Protein AF-A0A015JNK1-F1 (afdb_monomer)

Solvent-accessible surface area (backbone atoms only — not comparable to full-atom values): 6632 Å² total; per-residue (Å²): 135,60,73,69,59,66,74,49,69,85,61,86,82,78,65,55,84,56,63,68,78,54,40,57,59,50,70,72,44,89,44,73,64,52,47,52,54,49,34,71,76,33,61,66,54,39,54,46,56,53,56,28,39,48,64,51,53,50,51,51,46,60,57,44,53,70,38,68,57,98,91,40,68,47,85,83,77,79,83,78,49,74,64,57,52,48,52,50,50,54,56,47,38,74,76,43,72,85,68,58,92,79,75,60,84,132

Radius of gyration: 17.44 Å; Cα contacts (8 Å, |Δi|>4): 47; chains: 1; bounding box: 35×40×41 Å

Structure (mmCIF, N/CA/C/O backbone):
data_AF-A0A015JNK1-F1
#
_ent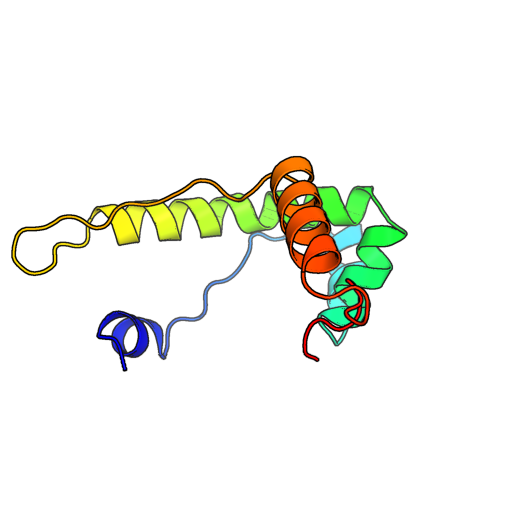ry.id   AF-A0A015JNK1-F1
#
loop_
_atom_site.group_PDB
_atom_site.id
_atom_site.type_symbol
_atom_site.label_atom_id
_atom_site.label_alt_id
_atom_site.label_comp_id
_atom_site.label_asym_id
_atom_site.label_entity_id
_atom_site.label_seq_id
_atom_site.pdbx_PDB_ins_code
_atom_site.Cartn_x
_atom_site.Cartn_y
_atom_site.Cartn_z
_atom_site.occupancy
_atom_site.B_iso_or_equiv
_atom_site.auth_seq_id
_atom_site.auth_comp_id
_atom_site.auth_asym_id
_atom_site.auth_atom_id
_atom_site.pdbx_PDB_model_num
ATOM 1 N N . MET A 1 1 ? -21.723 -9.223 5.305 1.00 47.12 1 MET A N 1
ATOM 2 C CA . MET A 1 1 ? -21.136 -7.981 4.756 1.00 47.12 1 MET A CA 1
ATOM 3 C C . MET A 1 1 ? -21.054 -6.959 5.877 1.00 47.12 1 MET A C 1
ATOM 5 O O . MET A 1 1 ? -22.047 -6.799 6.576 1.00 47.12 1 MET A O 1
ATOM 9 N N . SER A 1 2 ? -19.884 -6.361 6.118 1.00 58.41 2 SER A N 1
ATOM 10 C CA . SER A 1 2 ? -19.676 -5.405 7.217 1.00 58.41 2 SER A CA 1
ATOM 11 C C . SER A 1 2 ? -20.222 -4.015 6.862 1.00 58.41 2 SER A C 1
ATOM 13 O O . SER A 1 2 ? -20.319 -3.661 5.689 1.00 58.41 2 SER A O 1
ATOM 15 N N . MET A 1 3 ? -20.575 -3.216 7.873 1.00 54.88 3 MET A N 1
ATOM 16 C CA . MET A 1 3 ? -21.065 -1.839 7.695 1.00 54.88 3 MET A CA 1
ATOM 17 C C . MET A 1 3 ? -20.015 -0.920 7.045 1.00 54.88 3 MET A C 1
ATOM 19 O O . MET A 1 3 ? -20.362 -0.043 6.261 1.00 54.88 3 MET A O 1
ATOM 23 N N . ILE A 1 4 ? -18.730 -1.189 7.296 1.00 57.69 4 ILE A N 1
ATOM 24 C CA . ILE A 1 4 ? -17.591 -0.503 6.666 1.00 57.69 4 ILE A CA 1
ATOM 25 C C . ILE A 1 4 ? -17.612 -0.686 5.141 1.00 57.69 4 ILE A C 1
ATOM 27 O O . ILE A 1 4 ? -17.368 0.263 4.403 1.00 57.69 4 ILE A O 1
ATOM 31 N N . ASN A 1 5 ? -17.988 -1.876 4.662 1.00 58.22 5 ASN A N 1
ATOM 32 C CA . ASN A 1 5 ? -18.028 -2.179 3.232 1.00 58.22 5 ASN A CA 1
ATOM 33 C C . ASN A 1 5 ? -19.094 -1.360 2.479 1.00 58.22 5 ASN A C 1
ATOM 35 O O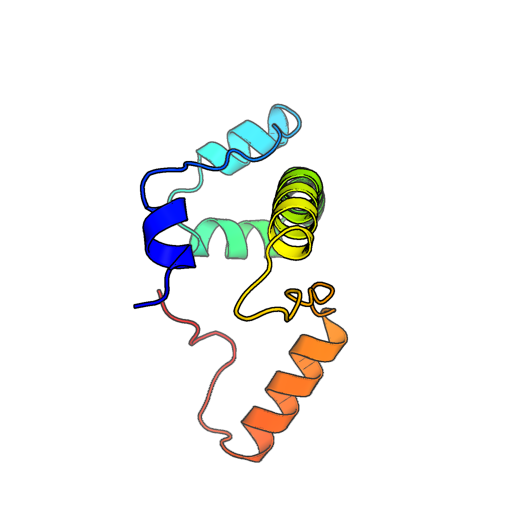 . ASN A 1 5 ? -18.897 -1.041 1.315 1.00 58.22 5 ASN A O 1
ATOM 39 N N . TYR A 1 6 ? -20.200 -0.996 3.141 1.00 58.03 6 TYR A N 1
ATOM 40 C CA . TYR A 1 6 ? -21.232 -0.124 2.563 1.00 58.03 6 TYR A CA 1
ATOM 41 C C . TYR A 1 6 ? -20.830 1.355 2.579 1.00 58.03 6 TYR A C 1
ATOM 43 O O . TYR A 1 6 ? -21.164 2.089 1.658 1.00 58.03 6 TYR A O 1
ATOM 51 N N . GLY A 1 7 ? -20.104 1.803 3.609 1.00 60.19 7 GLY A N 1
ATOM 52 C CA . GLY A 1 7 ? -19.651 3.196 3.711 1.00 60.19 7 GLY A CA 1
ATOM 53 C C . GLY A 1 7 ? -18.541 3.565 2.722 1.00 60.19 7 GLY A C 1
ATOM 54 O O . GLY A 1 7 ? -18.403 4.733 2.374 1.00 60.19 7 GLY A O 1
ATOM 55 N N . LEU A 1 8 ? -17.766 2.579 2.260 1.00 66.50 8 LEU A N 1
ATOM 56 C CA . LEU A 1 8 ? -16.665 2.766 1.307 1.00 66.50 8 LEU A CA 1
ATOM 57 C C . LEU A 1 8 ? -17.035 2.413 -0.141 1.00 66.50 8 LEU A C 1
ATOM 59 O O . LEU A 1 8 ? -16.197 2.556 -1.025 1.00 66.50 8 LEU A O 1
ATOM 63 N N . GLN A 1 9 ? -18.267 1.963 -0.399 1.00 61.50 9 GLN A N 1
ATOM 64 C CA . GLN A 1 9 ? -18.653 1.380 -1.690 1.00 61.50 9 GLN A CA 1
ATOM 65 C C . GLN A 1 9 ? -18.633 2.364 -2.876 1.00 61.50 9 GLN A C 1
ATOM 67 O O . GLN A 1 9 ? -18.580 1.907 -4.011 1.00 61.50 9 GLN A O 1
ATOM 72 N N . ASP A 1 10 ? -18.571 3.675 -2.619 1.00 62.97 10 ASP A N 1
ATOM 73 C CA . ASP A 1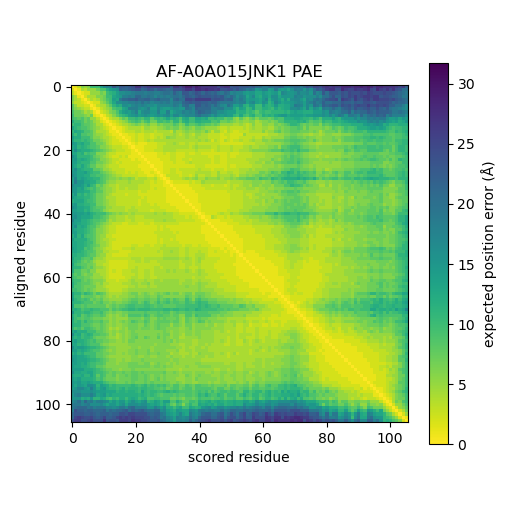 10 ? -18.492 4.739 -3.636 1.00 62.97 10 ASP A CA 1
ATOM 74 C C . ASP A 1 10 ? -17.379 5.769 -3.344 1.00 62.97 10 ASP A C 1
ATOM 76 O O . ASP A 1 10 ? -17.401 6.896 -3.844 1.00 62.97 10 ASP A O 1
ATOM 80 N N . VAL A 1 11 ? -16.400 5.414 -2.504 1.00 70.69 11 VAL A N 1
ATOM 81 C CA . VAL A 1 11 ? -15.286 6.307 -2.152 1.00 70.69 11 VAL A CA 1
ATOM 82 C C . VAL A 1 11 ? -14.023 5.848 -2.871 1.00 70.69 11 VAL A C 1
ATOM 84 O O . VAL A 1 11 ? -13.406 4.854 -2.493 1.00 70.69 11 VAL A O 1
ATOM 87 N N . ALA A 1 12 ? -13.615 6.599 -3.894 1.00 74.75 12 ALA A N 1
ATOM 88 C CA . ALA A 1 12 ? -12.288 6.457 -4.481 1.00 74.75 12 ALA A CA 1
ATOM 89 C C . ALA A 1 12 ? -11.264 7.176 -3.594 1.00 74.75 12 ALA A C 1
ATOM 91 O O . ALA A 1 12 ? -11.454 8.339 -3.235 1.00 74.75 12 ALA A O 1
ATOM 92 N N . ILE A 1 13 ? -10.183 6.483 -3.240 1.00 79.44 13 ILE A N 1
ATOM 93 C CA . ILE A 1 13 ? -9.071 7.071 -2.497 1.00 79.44 13 ILE A CA 1
ATOM 94 C C . ILE A 1 13 ? -7.901 7.226 -3.456 1.00 79.44 13 ILE A C 1
ATOM 96 O O . ILE A 1 13 ? -7.389 6.242 -3.988 1.00 79.44 13 ILE A O 1
ATOM 100 N N . GLU A 1 14 ? -7.507 8.471 -3.686 1.00 85.31 14 GLU A N 1
ATOM 101 C CA . GLU A 1 14 ? -6.402 8.812 -4.572 1.00 85.31 14 GLU A CA 1
ATOM 102 C C . GLU A 1 14 ? -5.094 8.876 -3.775 1.00 85.31 14 GLU A C 1
ATOM 104 O O . GLU A 1 14 ? -5.051 9.423 -2.670 1.00 85.31 14 GLU A O 1
ATOM 109 N N . ARG A 1 15 ? -4.031 8.287 -4.330 1.00 89.56 15 ARG A N 1
ATOM 110 C CA . ARG A 1 15 ? -2.672 8.411 -3.789 1.00 89.56 15 ARG A CA 1
ATOM 111 C C . ARG A 1 15 ? -2.107 9.800 -4.067 1.00 89.56 15 ARG A C 1
ATOM 113 O O . ARG A 1 15 ? -2.586 10.512 -4.945 1.00 89.56 15 ARG A O 1
ATOM 120 N N . GLU A 1 16 ? -1.033 10.161 -3.37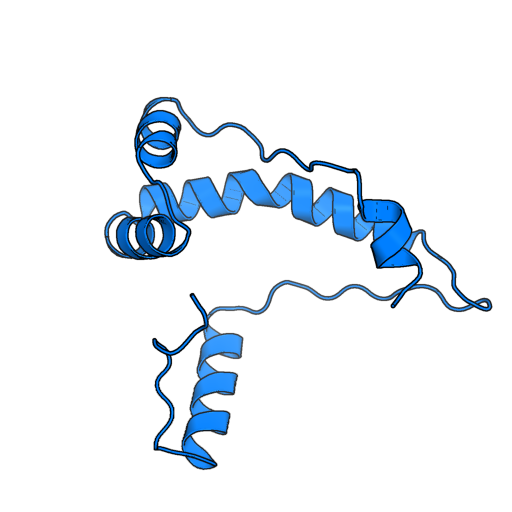9 1.00 91.00 16 GLU A N 1
ATOM 121 C CA . GLU A 1 16 ? -0.273 11.342 -3.783 1.00 91.00 16 GLU A CA 1
ATOM 122 C C . GLU A 1 16 ? 0.436 11.107 -5.126 1.00 91.00 16 GLU A C 1
ATOM 124 O O . GLU A 1 16 ? 0.758 9.974 -5.503 1.00 91.00 16 GLU A O 1
ATOM 129 N N . LYS A 1 17 ? 0.671 12.188 -5.874 1.00 90.25 17 LYS A N 1
ATOM 130 C CA . LYS A 1 17 ? 1.440 12.121 -7.120 1.00 90.25 17 LYS A CA 1
ATOM 131 C C . LYS A 1 17 ? 2.923 11.948 -6.816 1.00 90.25 17 LYS A C 1
ATOM 133 O O . LYS A 1 17 ? 3.451 12.611 -5.924 1.00 90.25 17 LYS A O 1
ATOM 138 N N . MET A 1 18 ? 3.580 11.074 -7.570 1.00 91.94 18 MET A N 1
ATOM 139 C CA . MET A 1 18 ? 5.030 10.907 -7.532 1.00 91.94 18 MET A CA 1
ATOM 140 C C . MET A 1 18 ? 5.699 11.953 -8.446 1.00 91.94 18 MET A C 1
ATOM 142 O O . MET A 1 18 ? 5.006 12.668 -9.180 1.00 91.94 18 MET A O 1
ATOM 146 N N . PRO A 1 19 ? 7.038 12.087 -8.418 1.00 93.19 19 PRO A N 1
ATOM 147 C CA . PRO A 1 19 ? 7.753 12.845 -9.441 1.00 93.19 19 PRO A CA 1
ATOM 148 C C . PRO A 1 19 ? 7.422 12.333 -10.852 1.00 93.19 19 PRO A C 1
ATOM 150 O O . PRO A 1 19 ? 7.245 11.131 -11.038 1.00 93.19 19 PRO A O 1
ATOM 153 N N . GLU A 1 20 ? 7.378 13.241 -11.832 1.00 92.44 20 GLU A N 1
ATOM 154 C CA . GLU A 1 20 ? 6.896 12.987 -13.205 1.00 92.44 20 GLU A CA 1
ATOM 155 C C . GLU A 1 20 ? 7.538 11.748 -13.851 1.00 92.44 20 GLU A C 1
ATOM 157 O O . GLU A 1 20 ? 6.832 10.902 -14.384 1.00 92.44 20 GLU A O 1
ATOM 162 N N . GLU A 1 21 ? 8.851 11.562 -13.674 1.00 90.06 21 GLU A N 1
ATOM 163 C CA . GLU A 1 21 ? 9.589 10.395 -14.183 1.00 90.06 21 GLU A CA 1
ATOM 164 C C . GLU A 1 21 ? 9.010 9.050 -13.697 1.00 90.06 21 GLU A C 1
ATOM 166 O O . GLU A 1 21 ? 8.908 8.096 -14.466 1.00 90.06 21 GLU A O 1
ATOM 171 N N . PHE A 1 22 ? 8.608 8.964 -12.425 1.00 90.69 22 PHE A N 1
ATOM 172 C CA . PHE A 1 22 ? 8.036 7.747 -11.839 1.00 90.69 22 PHE A CA 1
ATOM 173 C C . PHE A 1 22 ? 6.530 7.634 -12.073 1.00 90.69 22 PHE A C 1
ATOM 175 O O . PHE A 1 22 ? 5.996 6.526 -12.093 1.00 90.69 22 PHE A O 1
ATOM 182 N N . GLU A 1 23 ? 5.849 8.767 -12.238 1.00 92.81 23 GLU A N 1
ATOM 183 C CA . GLU A 1 23 ? 4.428 8.811 -12.564 1.00 92.81 23 GLU A CA 1
ATOM 184 C C . GLU A 1 23 ? 4.189 8.250 -13.973 1.00 92.81 23 GLU A C 1
ATOM 186 O O . GLU A 1 23 ? 3.357 7.359 -14.130 1.00 92.81 23 GLU A O 1
ATOM 191 N N . ASP A 1 24 ? 5.001 8.657 -14.955 1.00 90.81 24 ASP A N 1
ATOM 192 C CA . ASP A 1 24 ? 4.970 8.126 -16.323 1.00 90.81 24 ASP A CA 1
ATOM 193 C C . ASP A 1 24 ? 5.284 6.620 -16.355 1.00 90.81 24 ASP A C 1
ATOM 195 O O . ASP A 1 24 ? 4.608 5.837 -17.033 1.00 90.81 24 ASP A O 1
ATOM 199 N N . GLU A 1 25 ? 6.303 6.188 -15.596 1.00 89.88 25 GLU A N 1
ATOM 200 C CA . GLU A 1 25 ? 6.632 4.766 -15.458 1.00 89.88 25 GLU A CA 1
ATOM 201 C C . GLU A 1 25 ? 5.477 3.973 -14.845 1.00 89.88 25 GLU A C 1
ATOM 203 O O . GLU A 1 25 ? 5.223 2.848 -15.274 1.00 89.88 25 GLU A O 1
ATOM 208 N N . PHE A 1 26 ? 4.780 4.538 -13.859 1.00 89.88 26 PHE A N 1
ATOM 209 C CA . PHE A 1 26 ? 3.648 3.897 -13.205 1.00 89.88 26 PHE A CA 1
ATOM 210 C C . PHE A 1 26 ? 2.412 3.834 -14.107 1.00 89.88 26 PHE A C 1
ATOM 212 O O . PHE A 1 26 ? 1.781 2.781 -14.184 1.00 89.88 26 PHE A O 1
ATOM 219 N N . GLU A 1 27 ? 2.074 4.915 -14.814 1.00 89.38 27 GLU A N 1
ATOM 220 C CA . GLU A 1 27 ? 0.928 4.964 -15.734 1.00 89.38 27 GLU A CA 1
ATOM 221 C C . GLU A 1 27 ? 1.058 3.965 -16.894 1.00 89.38 27 GLU A C 1
ATOM 223 O O . GLU A 1 27 ? 0.056 3.457 -17.407 1.00 89.38 27 GLU A O 1
ATOM 228 N N . ALA A 1 28 ? 2.288 3.630 -17.291 1.00 90.88 28 ALA A N 1
ATOM 229 C CA . ALA A 1 28 ? 2.545 2.605 -18.297 1.00 90.88 28 ALA A CA 1
ATOM 230 C C . ALA A 1 28 ? 2.203 1.175 -17.821 1.00 90.88 28 ALA A C 1
ATOM 232 O O . ALA A 1 28 ? 2.031 0.276 -18.654 1.00 90.88 28 ALA A O 1
ATOM 233 N N . LEU A 1 29 ? 2.096 0.944 -16.506 1.00 91.00 29 LEU A N 1
ATOM 234 C CA . LEU A 1 29 ? 1.840 -0.367 -15.905 1.00 91.00 29 LEU A CA 1
ATOM 235 C C . LEU A 1 29 ? 0.332 -0.612 -15.802 1.00 91.00 29 LEU A C 1
ATOM 237 O O . LEU A 1 29 ? -0.423 0.197 -15.270 1.00 91.00 29 LEU A O 1
ATOM 241 N N . ARG A 1 30 ? -0.128 -1.755 -16.320 1.00 85.69 30 ARG A N 1
ATOM 242 C CA . ARG A 1 30 ? -1.568 -2.038 -16.459 1.00 85.69 30 ARG A CA 1
ATOM 243 C C . ARG A 1 30 ? -2.131 -2.900 -15.345 1.00 85.69 30 ARG A C 1
ATOM 245 O O . ARG A 1 30 ? -3.336 -2.866 -15.104 1.00 85.69 30 ARG A O 1
ATOM 252 N N . THR A 1 31 ? -1.291 -3.701 -14.699 1.00 87.94 31 THR A N 1
ATOM 253 C CA . THR A 1 31 ? -1.715 -4.633 -13.656 1.00 87.94 31 THR A CA 1
ATOM 254 C C . THR A 1 31 ? -0.878 -4.478 -12.393 1.00 87.94 31 THR A C 1
ATOM 256 O O . THR A 1 31 ? 0.272 -4.042 -12.424 1.00 87.94 31 THR A O 1
ATOM 259 N N . LEU A 1 32 ? -1.439 -4.899 -11.257 1.00 84.88 32 LEU A N 1
ATOM 260 C CA . LEU A 1 32 ? -0.702 -4.961 -9.991 1.00 84.88 32 LEU A CA 1
ATOM 261 C C . LEU A 1 32 ? 0.513 -5.888 -10.073 1.00 84.88 32 LEU A C 1
ATOM 263 O O . LEU A 1 32 ? 1.509 -5.650 -9.393 1.00 84.88 32 LEU A O 1
ATOM 267 N N . LYS A 1 33 ? 0.447 -6.930 -10.909 1.00 86.00 33 LYS A N 1
ATOM 268 C CA . LYS A 1 33 ? 1.582 -7.811 -11.165 1.00 86.00 33 LYS A CA 1
ATOM 269 C C . LYS A 1 33 ? 2.723 -7.050 -11.841 1.00 86.00 33 LYS A C 1
ATOM 271 O O . LYS A 1 33 ? 3.841 -7.118 -11.343 1.00 86.00 33 LYS A O 1
ATOM 276 N N . ASP A 1 34 ? 2.424 -6.271 -12.880 1.00 89.75 34 ASP A N 1
ATOM 277 C CA . ASP A 1 34 ? 3.426 -5.453 -13.578 1.00 89.75 34 ASP A CA 1
ATOM 278 C C . ASP A 1 34 ? 4.066 -4.439 -12.622 1.00 89.75 34 ASP A C 1
ATOM 280 O O . ASP A 1 34 ? 5.284 -4.279 -12.605 1.00 89.75 34 ASP A O 1
ATOM 284 N N . ILE A 1 35 ? 3.254 -3.805 -11.766 1.00 89.50 35 ILE A N 1
ATOM 285 C CA . ILE A 1 35 ? 3.732 -2.877 -10.730 1.00 89.50 35 ILE A CA 1
ATOM 286 C C . ILE A 1 35 ? 4.689 -3.580 -9.765 1.00 89.50 35 ILE A C 1
ATOM 288 O O . ILE A 1 35 ? 5.769 -3.064 -9.482 1.00 89.50 35 ILE A O 1
ATOM 292 N N . ARG A 1 36 ? 4.331 -4.775 -9.280 1.00 87.81 36 ARG A N 1
ATOM 293 C CA . ARG A 1 36 ? 5.182 -5.556 -8.368 1.00 87.81 36 ARG A CA 1
ATOM 294 C C . ARG A 1 36 ? 6.488 -5.987 -9.026 1.00 87.81 36 ARG A C 1
ATOM 296 O O . ARG A 1 36 ? 7.530 -5.894 -8.387 1.00 87.81 36 ARG A O 1
ATOM 303 N N . GLU A 1 37 ? 6.446 -6.472 -10.264 1.00 89.56 37 GLU A N 1
ATOM 304 C CA . GLU A 1 37 ? 7.645 -6.880 -11.006 1.00 89.56 37 GLU A CA 1
ATOM 305 C C . GLU A 1 37 ? 8.562 -5.679 -11.252 1.00 89.56 37 GLU A C 1
ATOM 307 O O . GLU A 1 37 ? 9.735 -5.712 -10.885 1.00 89.56 37 GLU A O 1
ATOM 312 N N . LYS A 1 38 ? 8.008 -4.561 -11.729 1.00 90.50 38 LYS A N 1
ATOM 313 C CA . LYS A 1 38 ? 8.772 -3.333 -11.957 1.00 90.50 38 LYS A CA 1
ATOM 314 C C . LYS A 1 38 ? 9.374 -2.768 -10.669 1.00 90.50 38 LYS A C 1
ATOM 316 O O . LYS A 1 38 ? 10.506 -2.299 -10.693 1.00 90.50 38 LYS A O 1
ATOM 321 N N . ALA A 1 39 ? 8.664 -2.837 -9.543 1.00 89.75 39 ALA A N 1
ATOM 322 C CA . ALA A 1 39 ? 9.174 -2.398 -8.243 1.00 89.75 39 ALA A CA 1
ATOM 323 C C . ALA A 1 39 ? 10.267 -3.323 -7.670 1.00 89.75 39 ALA A C 1
ATOM 325 O O . ALA A 1 39 ? 11.092 -2.8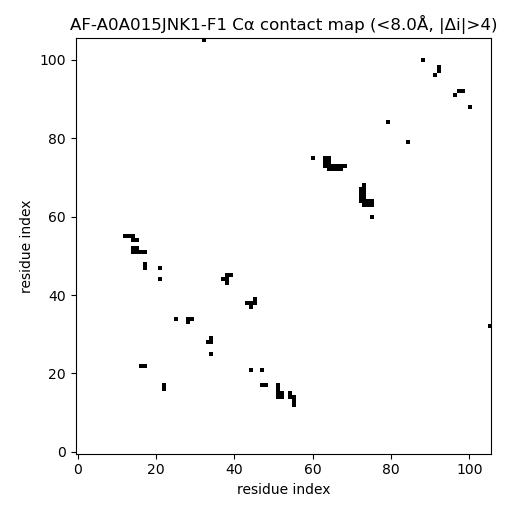64 -6.879 1.00 89.75 39 ALA A O 1
ATOM 326 N N . LYS A 1 40 ? 10.303 -4.610 -8.058 1.00 88.25 40 LYS A N 1
ATOM 327 C CA . LYS A 1 40 ? 11.432 -5.505 -7.741 1.00 88.25 40 LYS A CA 1
ATOM 328 C C . LYS A 1 40 ? 12.698 -5.075 -8.490 1.00 88.25 40 LYS A C 1
ATOM 330 O O . LYS A 1 40 ? 13.778 -5.116 -7.907 1.00 88.25 40 LYS A O 1
ATOM 335 N N . ASP A 1 41 ? 12.551 -4.630 -9.737 1.00 90.44 41 ASP A N 1
ATOM 336 C CA . ASP A 1 41 ? 13.671 -4.213 -10.589 1.00 90.44 41 ASP A CA 1
ATOM 337 C C . ASP A 1 41 ? 14.130 -2.767 -10.316 1.00 90.44 41 ASP A C 1
ATOM 339 O O . ASP A 1 41 ? 15.323 -2.467 -10.365 1.00 90.44 41 ASP A O 1
ATOM 343 N N . ASN A 1 42 ? 13.194 -1.859 -10.013 1.00 91.56 42 ASN A N 1
ATOM 344 C CA . ASN A 1 42 ? 13.441 -0.442 -9.748 1.00 91.56 42 ASN A CA 1
ATOM 345 C C . ASN A 1 42 ? 13.136 -0.094 -8.279 1.00 91.56 42 ASN A C 1
ATOM 347 O O . ASN A 1 42 ? 12.012 0.258 -7.913 1.00 91.56 42 ASN A O 1
ATOM 351 N N . LEU A 1 43 ? 14.173 -0.138 -7.437 1.00 91.25 43 LEU A N 1
ATOM 352 C CA . LEU A 1 43 ? 14.076 0.203 -6.012 1.00 91.25 43 LEU A CA 1
ATOM 353 C C . LEU A 1 43 ? 13.650 1.659 -5.766 1.00 91.25 43 LEU A C 1
ATOM 355 O O . LEU A 1 43 ? 12.985 1.930 -4.768 1.00 91.25 43 LEU A O 1
ATOM 359 N N . CYS A 1 44 ? 14.000 2.594 -6.654 1.00 91.94 44 CYS A N 1
ATOM 360 C CA . CYS A 1 44 ? 13.578 3.990 -6.517 1.00 91.94 44 CYS A CA 1
ATOM 361 C C . CYS A 1 44 ? 12.061 4.119 -6.696 1.00 91.94 44 CYS A C 1
ATOM 363 O O . CYS A 1 44 ? 11.406 4.754 -5.873 1.00 91.94 44 CYS A O 1
ATOM 365 N N . LEU A 1 45 ? 11.497 3.440 -7.702 1.00 91.25 45 LEU A N 1
ATOM 366 C CA . LEU A 1 45 ? 10.048 3.385 -7.904 1.00 91.25 45 LEU A CA 1
ATOM 367 C C . LEU A 1 45 ? 9.339 2.758 -6.696 1.00 91.25 45 LEU A C 1
ATOM 369 O O . LEU A 1 45 ? 8.320 3.282 -6.258 1.00 91.25 45 LEU A O 1
ATOM 373 N N . LYS A 1 46 ? 9.891 1.682 -6.110 1.00 91.25 46 LYS A N 1
ATOM 374 C CA . LYS A 1 46 ? 9.353 1.084 -4.873 1.00 91.25 46 LYS A CA 1
ATOM 375 C C . LYS A 1 46 ? 9.244 2.124 -3.751 1.00 91.25 46 LYS A C 1
ATOM 377 O O . LYS A 1 46 ? 8.195 2.238 -3.126 1.00 91.25 46 LYS A O 1
ATOM 382 N N . VAL A 1 47 ? 10.311 2.885 -3.513 1.00 92.25 47 VAL A N 1
ATOM 383 C CA . VAL A 1 47 ? 10.355 3.894 -2.444 1.00 92.25 47 VAL A CA 1
ATOM 384 C C . VAL A 1 47 ? 9.344 5.020 -2.683 1.00 92.25 47 VAL A C 1
ATOM 386 O O . VAL A 1 47 ? 8.680 5.450 -1.743 1.00 92.25 47 VAL A O 1
ATOM 389 N N . GLU A 1 48 ? 9.196 5.498 -3.919 1.00 93.06 48 GLU A N 1
ATOM 390 C CA . GLU A 1 48 ? 8.203 6.535 -4.237 1.00 93.06 48 GLU A CA 1
ATOM 391 C C . GLU A 1 48 ? 6.763 6.010 -4.123 1.00 93.06 48 GLU A C 1
ATOM 393 O O . GLU A 1 48 ? 5.901 6.697 -3.568 1.00 93.06 48 GLU A O 1
ATOM 398 N N . LEU A 1 49 ? 6.515 4.760 -4.529 1.00 91.19 49 LEU A N 1
ATOM 399 C CA . LEU A 1 49 ? 5.224 4.095 -4.330 1.00 91.19 49 LEU A CA 1
ATOM 400 C C . LEU A 1 49 ? 4.871 3.957 -2.846 1.00 91.19 49 LEU A C 1
ATOM 402 O O . LEU A 1 49 ? 3.733 4.206 -2.455 1.00 91.19 49 LEU A O 1
ATOM 406 N N . GLU A 1 50 ? 5.836 3.602 -2.000 1.00 90.50 50 GLU A N 1
ATOM 407 C CA . GLU A 1 50 ? 5.621 3.548 -0.554 1.00 90.50 50 GLU A CA 1
ATOM 408 C C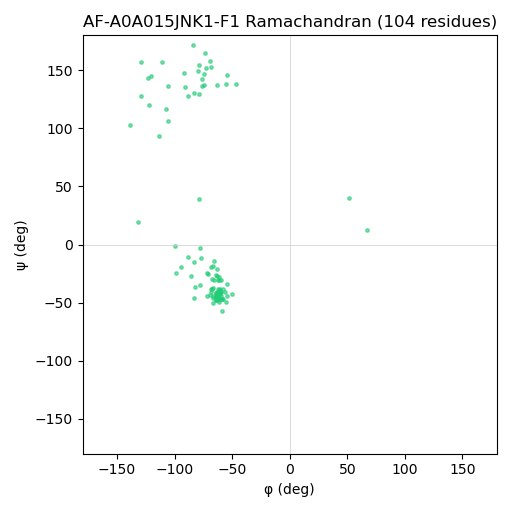 . GLU A 1 50 ? 5.269 4.932 -0.003 1.00 90.50 50 GLU A C 1
ATOM 410 O O . GLU A 1 50 ? 4.267 5.068 0.699 1.00 90.50 50 GLU A O 1
ATOM 415 N N . LYS A 1 51 ? 6.024 5.973 -0.380 1.00 92.50 51 LYS A N 1
ATOM 416 C CA . LYS A 1 51 ? 5.781 7.357 0.060 1.00 92.50 51 LYS A CA 1
ATOM 417 C C . LYS A 1 51 ? 4.394 7.859 -0.327 1.00 92.50 51 LYS A C 1
ATOM 419 O O . LYS A 1 51 ? 3.694 8.403 0.524 1.00 92.50 51 LYS A O 1
ATOM 424 N N . CYS A 1 52 ? 3.983 7.652 -1.576 1.00 92.06 52 CYS A N 1
ATOM 425 C CA . CYS A 1 52 ? 2.736 8.211 -2.097 1.00 92.06 52 CYS A CA 1
ATOM 426 C C . CYS A 1 52 ? 1.468 7.628 -1.440 1.00 92.06 52 CYS A C 1
ATOM 428 O O . CYS A 1 52 ? 0.393 8.231 -1.502 1.00 92.06 52 CYS A O 1
ATOM 430 N N . ILE A 1 53 ? 1.592 6.470 -0.781 1.00 90.31 53 ILE A N 1
ATOM 431 C CA . ILE A 1 53 ? 0.502 5.772 -0.088 1.00 90.31 53 ILE A CA 1
ATOM 432 C C . ILE A 1 53 ? 0.448 6.123 1.411 1.00 90.31 53 ILE A C 1
ATOM 434 O O . ILE A 1 53 ? -0.609 5.968 2.030 1.00 90.31 53 ILE A O 1
ATOM 438 N N . VAL A 1 54 ? 1.527 6.650 2.011 1.00 91.56 54 VAL A N 1
ATOM 439 C CA . VAL A 1 54 ? 1.586 6.971 3.455 1.00 91.56 54 VAL A CA 1
ATOM 440 C C . VAL A 1 54 ? 0.441 7.889 3.885 1.00 91.56 54 VAL A C 1
ATOM 442 O O . VAL A 1 54 ? -0.202 7.647 4.910 1.00 91.56 54 VAL A O 1
ATOM 445 N N . THR A 1 55 ? 0.141 8.925 3.101 1.00 89.06 55 THR A N 1
ATOM 446 C CA . THR A 1 55 ? -0.932 9.876 3.426 1.00 89.06 55 THR A CA 1
ATOM 447 C C . THR A 1 55 ? -2.300 9.202 3.445 1.00 89.06 55 THR A C 1
ATOM 449 O O . THR A 1 55 ? -3.093 9.432 4.360 1.00 89.06 55 THR A O 1
ATOM 452 N N . VAL A 1 56 ? -2.557 8.305 2.491 1.00 89.00 56 VAL A N 1
ATOM 453 C CA . VAL A 1 56 ? -3.787 7.507 2.440 1.00 89.00 56 VAL A CA 1
ATOM 454 C C . VAL A 1 56 ? -3.888 6.574 3.645 1.00 89.00 56 VAL A C 1
ATOM 456 O O . VAL A 1 56 ? -4.938 6.506 4.282 1.00 89.00 56 VAL A O 1
ATOM 459 N N . GLN A 1 57 ? -2.800 5.892 4.0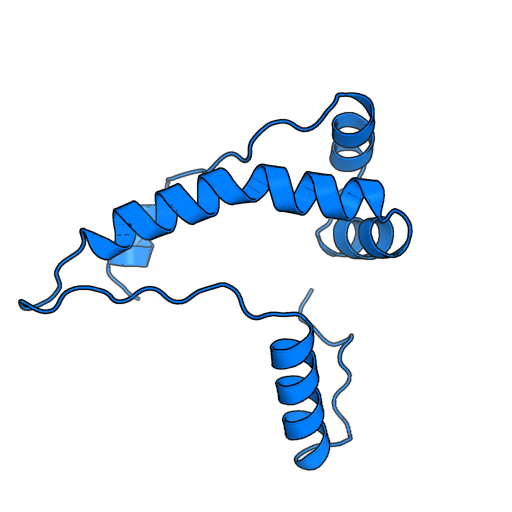07 1.00 89.75 57 GLN A N 1
ATOM 460 C CA . GLN A 1 57 ? -2.768 5.021 5.186 1.00 89.75 57 GLN A CA 1
ATOM 461 C C . GLN A 1 57 ? -3.069 5.796 6.469 1.00 89.75 57 GLN A C 1
ATOM 463 O O . GLN A 1 57 ? -3.865 5.344 7.292 1.00 89.75 57 GLN A O 1
ATOM 468 N N . LYS A 1 58 ? -2.468 6.979 6.630 1.00 90.62 58 LYS A N 1
ATOM 469 C CA . LYS A 1 58 ? -2.714 7.849 7.781 1.00 90.62 58 LYS A CA 1
ATOM 470 C C . LYS A 1 58 ? -4.169 8.315 7.833 1.00 90.62 58 LYS A C 1
ATOM 472 O O . LYS A 1 58 ? -4.792 8.207 8.884 1.00 90.62 58 LYS A O 1
ATOM 477 N N . LEU A 1 59 ? -4.728 8.754 6.704 1.00 89.88 59 LEU A N 1
ATOM 478 C CA . LEU A 1 59 ? -6.135 9.145 6.608 1.00 89.88 59 LEU A CA 1
ATOM 479 C C . LEU A 1 59 ? -7.065 7.995 7.018 1.00 89.88 59 LEU A C 1
ATOM 481 O O . LEU A 1 59 ? -7.992 8.196 7.801 1.00 89.88 59 LEU A O 1
ATOM 485 N N . LEU A 1 60 ? -6.822 6.789 6.500 1.00 88.19 60 LEU A N 1
ATOM 486 C CA . LEU A 1 60 ? -7.619 5.606 6.821 1.00 88.19 60 LEU A CA 1
ATOM 487 C C . LEU A 1 60 ? -7.516 5.231 8.298 1.00 88.19 60 LEU A C 1
ATOM 489 O O . LEU A 1 60 ? -8.537 4.922 8.913 1.00 88.19 60 LEU A O 1
ATOM 493 N N . ARG A 1 61 ? -6.314 5.308 8.874 1.00 90.62 61 ARG A N 1
ATOM 494 C CA . ARG A 1 61 ? -6.086 5.088 10.303 1.00 90.62 61 ARG A CA 1
ATOM 495 C C . ARG A 1 61 ? -6.900 6.064 11.145 1.00 90.62 61 ARG A C 1
ATOM 497 O O . ARG A 1 61 ? -7.749 5.631 11.915 1.00 90.62 61 ARG A O 1
ATOM 504 N N . GLU A 1 62 ? -6.708 7.364 10.929 1.00 90.19 62 GLU A N 1
ATOM 505 C CA . GLU A 1 62 ? -7.394 8.420 11.684 1.00 90.19 62 GLU A CA 1
ATOM 506 C C . GLU A 1 62 ? -8.918 8.304 11.564 1.00 90.19 62 GLU A C 1
ATOM 508 O O . GLU A 1 62 ? -9.653 8.526 12.525 1.00 90.19 62 GLU A O 1
ATOM 513 N N . ARG A 1 63 ? -9.430 7.949 10.380 1.00 87.81 63 ARG A N 1
ATOM 514 C CA . ARG A 1 63 ? -10.869 7.735 10.187 1.00 87.81 63 ARG A CA 1
ATOM 515 C C . ARG A 1 63 ? -11.371 6.507 10.928 1.00 87.81 63 ARG A C 1
ATOM 517 O O . ARG A 1 63 ? -12.452 6.583 11.500 1.00 87.81 63 ARG A O 1
ATOM 524 N N . THR A 1 64 ? -10.606 5.420 10.918 1.00 87.94 64 THR A N 1
ATOM 525 C CA . THR A 1 64 ? -10.978 4.157 11.565 1.00 87.94 64 THR A CA 1
ATOM 526 C C . THR A 1 64 ? -10.960 4.286 13.085 1.00 87.94 64 THR A C 1
ATOM 528 O O . THR A 1 64 ? -11.921 3.879 13.723 1.00 87.94 64 THR A O 1
ATOM 531 N N . GLU A 1 65 ? -9.947 4.932 13.663 1.00 89.44 65 GLU A N 1
ATOM 532 C CA . GLU A 1 65 ? -9.830 5.149 15.117 1.00 89.44 65 GLU A CA 1
ATOM 533 C C . GLU A 1 65 ? -10.964 6.014 15.686 1.00 89.44 65 GLU A C 1
ATOM 535 O O . GLU A 1 65 ? -11.341 5.874 16.847 1.00 89.44 65 GLU A O 1
ATOM 540 N N . HIS A 1 66 ? -11.555 6.890 14.868 1.00 89.50 66 HIS A N 1
ATOM 541 C CA . HIS A 1 66 ? -12.739 7.660 15.253 1.00 89.50 66 HIS A CA 1
ATOM 542 C C . HIS A 1 66 ? -14.048 6.855 15.208 1.00 89.50 66 HIS A C 1
ATOM 544 O O . HIS A 1 66 ? -15.079 7.347 15.677 1.00 89.50 66 HIS A O 1
ATOM 550 N N . LEU A 1 67 ? -14.054 5.652 14.626 1.00 87.31 67 LEU A N 1
ATOM 551 C CA . LEU A 1 67 ? -15.242 4.809 14.595 1.00 87.31 67 LEU A CA 1
ATOM 552 C C . LEU A 1 67 ? -15.456 4.150 15.959 1.00 87.31 67 LEU A C 1
ATOM 554 O O . LEU A 1 67 ? -14.526 3.700 16.625 1.00 87.31 67 LEU A O 1
ATOM 558 N N . VAL A 1 68 ? -16.726 4.048 16.343 1.00 88.50 68 VAL A N 1
ATOM 559 C CA . VAL A 1 68 ? -17.160 3.350 17.553 1.00 88.50 68 VAL A CA 1
ATOM 560 C C . VAL A 1 68 ? -18.265 2.382 17.173 1.00 88.50 68 VAL A C 1
ATOM 562 O O . VAL A 1 68 ? -19.260 2.762 16.551 1.00 88.50 68 VAL A O 1
ATOM 565 N N . TRP A 1 69 ? -18.111 1.125 17.565 1.00 85.69 69 TRP A N 1
ATOM 566 C CA . TRP A 1 69 ? -19.105 0.084 17.372 1.00 85.69 69 TRP A CA 1
ATOM 567 C C . TRP A 1 69 ? -19.488 -0.516 18.718 1.00 85.69 69 TRP A C 1
ATOM 569 O O . TRP A 1 69 ? -18.649 -1.056 19.421 1.00 85.69 69 TRP A O 1
ATOM 579 N N . LYS A 1 70 ? -20.772 -0.437 19.091 1.00 90.81 70 LYS A N 1
ATOM 580 C CA . LYS A 1 70 ? -21.282 -0.976 20.370 1.00 90.81 70 LYS A CA 1
ATOM 581 C C . LYS A 1 70 ? 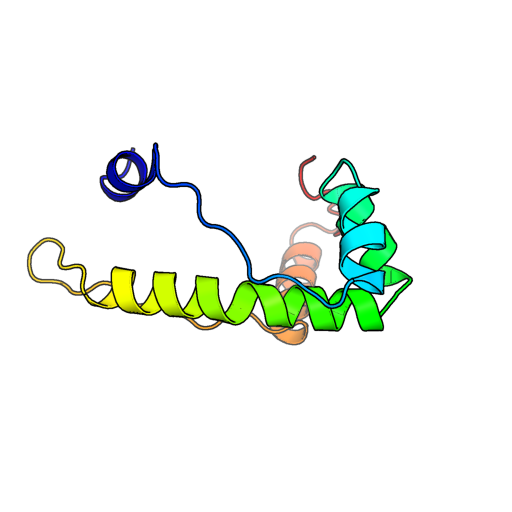-20.493 -0.504 21.608 1.00 90.81 70 LYS A C 1
ATOM 583 O O . LYS A 1 70 ? -20.309 -1.270 22.545 1.00 90.81 70 LYS A O 1
ATOM 588 N N . ASN A 1 71 ? -20.095 0.770 21.626 1.00 90.62 71 ASN A N 1
ATOM 589 C CA . ASN A 1 71 ? -19.254 1.387 22.664 1.00 90.62 71 ASN A CA 1
ATOM 590 C C . ASN A 1 71 ? -17.803 0.873 22.727 1.00 90.62 71 ASN A C 1
ATOM 592 O O . ASN A 1 71 ? -17.096 1.203 23.674 1.00 90.62 71 ASN A O 1
ATOM 596 N N . GLU A 1 72 ? -17.347 0.127 21.723 1.00 91.06 72 GLU A N 1
ATOM 597 C CA . GLU A 1 72 ? -15.944 -0.246 21.544 1.00 91.06 72 GLU A CA 1
ATOM 598 C C . GLU A 1 72 ? -15.342 0.576 20.401 1.00 91.06 72 GLU A C 1
ATOM 600 O O . GLU A 1 72 ? -15.981 0.789 19.366 1.00 91.06 72 GLU A O 1
ATOM 605 N N . VAL A 1 73 ? -14.127 1.081 20.605 1.00 89.69 73 VAL A N 1
ATOM 606 C CA . VAL A 1 73 ? -13.360 1.783 19.568 1.00 89.69 73 VAL A CA 1
ATOM 607 C C . VAL A 1 73 ? -12.708 0.765 18.640 1.00 89.69 73 VAL A C 1
ATOM 609 O O . VAL A 1 73 ? -12.372 -0.338 19.066 1.00 89.69 73 VAL A O 1
ATOM 612 N N . PHE A 1 74 ? -12.526 1.123 17.373 1.00 89.25 74 PHE A N 1
ATOM 613 C CA . PHE A 1 74 ? -11.716 0.297 16.482 1.00 89.25 74 PHE A CA 1
ATOM 614 C C . PHE A 1 74 ? -10.231 0.497 16.785 1.00 89.25 74 PHE A C 1
ATOM 616 O O . PHE A 1 74 ? -9.763 1.625 16.934 1.00 89.25 74 PHE A O 1
ATOM 623 N N . GLU A 1 75 ? -9.493 -0.608 16.827 1.00 89.44 75 GLU A N 1
ATOM 624 C CA . GLU A 1 75 ? -8.037 -0.610 16.939 1.00 89.44 75 GLU A CA 1
ATOM 625 C C . GLU A 1 75 ? -7.406 -0.638 15.543 1.00 89.44 75 GLU A C 1
ATOM 627 O O . GLU A 1 75 ? -7.966 -1.204 14.597 1.00 89.44 75 GLU A O 1
ATOM 632 N N . THR A 1 76 ? -6.242 -0.004 15.403 1.00 89.69 76 THR A N 1
ATOM 633 C CA . THR A 1 76 ? -5.462 -0.027 14.165 1.00 89.69 76 THR A CA 1
ATOM 634 C C . THR A 1 76 ? -4.064 -0.548 14.437 1.00 89.69 76 THR A C 1
ATOM 636 O O . THR A 1 76 ? -3.458 -0.241 15.460 1.00 89.69 76 THR A O 1
ATOM 639 N N . GLU A 1 77 ? -3.538 -1.306 13.482 1.00 89.94 77 GLU A N 1
ATOM 640 C CA . GLU A 1 77 ? -2.197 -1.872 13.556 1.00 89.94 77 GLU A CA 1
ATOM 641 C C . GLU A 1 77 ? -1.272 -1.212 12.539 1.00 89.94 77 GLU A C 1
ATOM 643 O O . GLU A 1 77 ? -1.702 -0.631 11.536 1.00 89.94 77 GLU A O 1
ATOM 648 N N . ASN A 1 78 ? 0.027 -1.279 12.810 1.00 88.81 78 ASN A N 1
ATOM 649 C CA . ASN A 1 78 ? 1.023 -0.853 11.837 1.00 88.81 78 ASN A CA 1
ATOM 650 C C . ASN A 1 78 ? 1.122 -1.860 10.682 1.00 88.81 78 ASN A C 1
ATOM 652 O O . ASN A 1 78 ? 0.872 -3.049 10.882 1.00 88.81 78 ASN A O 1
ATOM 656 N N . PRO A 1 79 ? 1.502 -1.407 9.471 1.00 85.69 79 PRO A N 1
ATOM 657 C CA . PRO A 1 79 ? 1.842 -2.323 8.392 1.00 85.69 79 PRO A CA 1
ATOM 658 C C . PRO A 1 79 ? 2.936 -3.296 8.839 1.00 85.69 79 PRO A C 1
ATOM 660 O O . PRO A 1 79 ? 3.903 -2.882 9.480 1.00 85.69 79 PRO A O 1
ATOM 663 N N . ALA A 1 80 ? 2.785 -4.568 8.471 1.00 89.62 80 ALA A N 1
ATOM 664 C CA . ALA A 1 80 ? 3.793 -5.580 8.745 1.00 89.62 80 ALA A CA 1
ATOM 665 C C . ALA A 1 80 ? 5.100 -5.247 8.014 1.00 89.62 80 ALA A C 1
ATOM 667 O O . ALA A 1 80 ? 5.103 -4.870 6.840 1.00 89.62 80 ALA A O 1
ATOM 668 N N . SER A 1 81 ? 6.213 -5.413 8.715 1.00 90.31 81 SER A N 1
ATOM 669 C CA . SER A 1 81 ? 7.550 -5.322 8.148 1.00 90.31 81 SER A CA 1
ATOM 670 C C . SER A 1 81 ? 7.837 -6.493 7.207 1.00 90.31 81 SER A C 1
ATOM 672 O O . SER A 1 81 ? 7.270 -7.580 7.334 1.00 90.31 81 SER A O 1
ATOM 674 N N . ASP A 1 82 ? 8.802 -6.305 6.302 1.00 87.38 82 ASP A N 1
ATOM 675 C CA . ASP A 1 82 ? 9.292 -7.387 5.439 1.00 87.38 82 ASP A CA 1
ATOM 676 C C . ASP A 1 82 ? 9.741 -8.612 6.260 1.00 87.38 82 ASP A C 1
ATOM 678 O O . ASP A 1 82 ? 9.563 -9.749 5.824 1.00 87.38 82 ASP A O 1
ATOM 682 N N . LEU A 1 83 ? 10.290 -8.397 7.464 1.00 92.12 83 LEU A N 1
ATOM 683 C CA . LEU A 1 83 ? 10.700 -9.470 8.370 1.00 92.12 83 LEU A CA 1
ATOM 684 C C . LEU A 1 83 ? 9.500 -10.264 8.895 1.00 92.12 83 LEU A C 1
ATOM 686 O O . LEU A 1 83 ? 9.509 -11.485 8.785 1.00 92.12 83 LEU A O 1
ATOM 690 N N . GLU A 1 84 ? 8.476 -9.587 9.419 1.00 93.62 84 GLU A N 1
ATOM 691 C CA . GLU A 1 84 ? 7.259 -10.233 9.935 1.00 93.62 84 GLU A CA 1
ATOM 692 C C . GLU A 1 84 ? 6.526 -10.997 8.831 1.00 93.62 84 GLU A C 1
ATOM 694 O O . GLU A 1 84 ? 6.082 -12.126 9.038 1.00 93.62 84 GLU A O 1
ATOM 699 N N . ILE A 1 85 ? 6.458 -10.415 7.629 1.00 89.69 85 ILE A N 1
ATOM 700 C CA . ILE A 1 85 ? 5.884 -11.078 6.456 1.00 89.69 85 ILE A CA 1
ATOM 701 C C . ILE A 1 85 ? 6.683 -12.344 6.132 1.00 89.69 85 ILE A C 1
ATOM 703 O O . ILE A 1 85 ? 6.097 -13.411 5.952 1.00 89.69 85 ILE A O 1
ATOM 707 N N . ASN A 1 86 ? 8.013 -12.252 6.062 1.00 90.00 86 ASN A N 1
ATOM 708 C CA . ASN A 1 86 ? 8.858 -13.407 5.762 1.00 90.00 86 ASN A CA 1
ATOM 709 C C . ASN A 1 86 ? 8.735 -14.494 6.835 1.00 90.00 86 ASN A C 1
ATOM 711 O O . ASN A 1 86 ? 8.550 -15.654 6.487 1.00 90.00 86 ASN A O 1
ATOM 715 N N . GLU A 1 87 ? 8.766 -14.136 8.118 1.00 93.75 87 GLU A N 1
ATOM 716 C CA . GLU A 1 87 ? 8.595 -15.086 9.219 1.00 93.75 87 GLU A CA 1
ATOM 717 C C . GLU A 1 87 ? 7.227 -15.781 9.165 1.00 93.75 87 GLU A C 1
ATOM 719 O O . GLU A 1 87 ? 7.138 -16.998 9.344 1.00 93.75 87 GLU A O 1
ATOM 724 N N . MET A 1 88 ? 6.162 -15.036 8.851 1.00 91.56 88 MET A N 1
ATOM 725 C CA . MET A 1 88 ? 4.834 -15.611 8.648 1.00 91.56 88 MET A CA 1
ATOM 726 C C . MET A 1 88 ? 4.840 -16.639 7.511 1.00 91.56 88 MET A C 1
ATOM 728 O O . MET A 1 88 ? 4.327 -17.744 7.689 1.00 91.56 88 MET A O 1
ATOM 732 N N . PHE A 1 89 ? 5.447 -16.311 6.367 1.00 89.56 89 PHE A N 1
ATOM 733 C CA . PHE A 1 89 ? 5.547 -17.240 5.239 1.00 89.56 89 PHE A CA 1
ATOM 734 C C . PHE A 1 89 ? 6.382 -18.481 5.573 1.00 89.56 89 PHE A C 1
ATOM 736 O O . PHE A 1 89 ? 5.959 -19.586 5.248 1.00 89.56 89 PHE A O 1
ATOM 743 N N . GLU A 1 90 ? 7.505 -18.343 6.277 1.00 91.44 90 GLU A N 1
ATOM 744 C CA . GLU A 1 90 ? 8.306 -19.489 6.733 1.00 91.44 90 GLU A CA 1
ATOM 745 C C . GLU A 1 90 ? 7.500 -20.421 7.649 1.00 91.44 90 GLU A C 1
ATOM 747 O O . GLU A 1 90 ? 7.563 -21.646 7.526 1.00 91.44 90 GLU A O 1
ATOM 752 N N . ASN A 1 91 ? 6.689 -19.860 8.550 1.00 92.94 91 ASN A N 1
ATOM 753 C CA . ASN A 1 91 ? 5.814 -20.652 9.411 1.00 92.94 91 ASN A CA 1
ATOM 754 C C . ASN A 1 91 ? 4.713 -21.376 8.621 1.00 92.94 91 ASN A C 1
ATOM 756 O O . ASN A 1 91 ? 4.410 -22.527 8.933 1.00 92.94 91 ASN A O 1
ATOM 760 N N . ILE A 1 92 ? 4.156 -20.748 7.582 1.00 91.31 92 ILE A N 1
ATOM 761 C CA . ILE A 1 92 ? 3.193 -21.389 6.674 1.00 91.31 92 ILE A CA 1
ATOM 762 C C . ILE A 1 92 ? 3.861 -22.543 5.911 1.00 91.31 92 ILE A C 1
ATOM 764 O O . ILE A 1 92 ? 3.323 -23.648 5.893 1.00 91.31 92 ILE A O 1
ATOM 768 N N . LEU A 1 93 ? 5.060 -22.328 5.362 1.00 90.06 93 LEU A N 1
ATOM 769 C CA . LEU A 1 93 ? 5.804 -23.340 4.599 1.00 90.06 93 LEU A CA 1
ATOM 770 C C . LEU A 1 93 ? 6.223 -24.551 5.445 1.00 90.06 93 LEU A C 1
ATOM 772 O O . LEU A 1 93 ? 6.377 -25.654 4.921 1.00 90.06 93 LEU A O 1
ATOM 776 N N . ARG A 1 94 ? 6.383 -24.377 6.764 1.00 92.44 94 ARG A N 1
ATOM 777 C CA . ARG A 1 94 ? 6.591 -25.495 7.703 1.00 92.44 94 ARG A CA 1
ATOM 778 C C . ARG A 1 94 ? 5.362 -26.390 7.849 1.00 92.44 94 ARG A C 1
ATOM 780 O O . ARG A 1 94 ? 5.521 -27.567 8.161 1.00 92.44 94 ARG A O 1
ATOM 787 N N . ILE A 1 95 ? 4.162 -25.834 7.685 1.00 93.69 95 ILE A N 1
ATOM 788 C CA . ILE A 1 95 ? 2.898 -26.57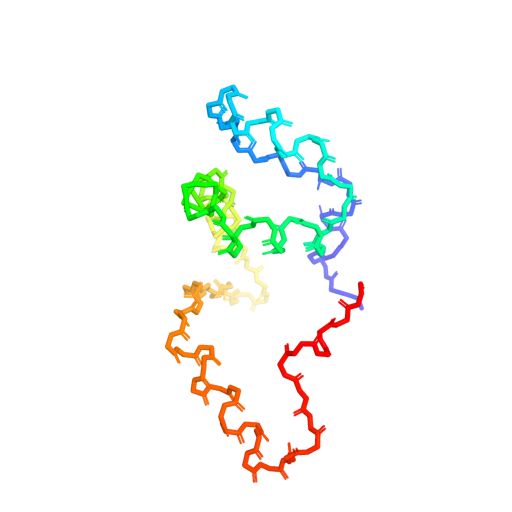6 7.756 1.00 93.69 95 ILE A CA 1
ATOM 789 C C . ILE A 1 95 ? 2.613 -27.238 6.407 1.00 93.69 95 ILE A C 1
ATOM 791 O O . ILE A 1 95 ? 2.269 -28.418 6.369 1.00 93.69 95 ILE A O 1
ATOM 795 N N . ASP A 1 96 ? 2.783 -26.489 5.319 1.00 89.94 96 ASP A N 1
ATOM 796 C CA . ASP A 1 96 ? 2.572 -26.961 3.955 1.00 89.94 96 ASP A CA 1
ATOM 797 C C . ASP A 1 96 ? 3.670 -26.436 3.024 1.00 89.94 96 ASP A C 1
ATOM 799 O O . ASP A 1 96 ? 3.664 -25.283 2.590 1.00 89.94 96 ASP A O 1
ATOM 803 N N . SER A 1 97 ? 4.617 -27.316 2.702 1.00 89.50 97 SER A N 1
ATOM 804 C CA . SER A 1 97 ? 5.756 -27.006 1.839 1.00 89.50 97 SER A CA 1
ATOM 805 C C . SER A 1 97 ? 5.415 -26.987 0.348 1.00 89.50 97 SER A C 1
ATOM 807 O O . SER A 1 97 ? 6.298 -26.718 -0.467 1.00 89.50 97 SER A O 1
ATOM 809 N N . THR A 1 98 ? 4.169 -27.296 -0.028 1.00 87.31 98 THR A N 1
ATOM 810 C CA . THR A 1 98 ? 3.727 -27.259 -1.429 1.00 87.31 98 THR A CA 1
ATOM 811 C C . THR A 1 98 ? 3.317 -25.863 -1.889 1.00 87.31 98 THR A C 1
ATOM 813 O O . THR A 1 98 ? 3.241 -25.628 -3.092 1.00 87.31 98 THR A O 1
ATOM 816 N N . LEU A 1 99 ? 3.101 -24.935 -0.952 1.00 84.25 99 LEU A N 1
ATOM 817 C CA . LEU A 1 99 ? 2.755 -23.547 -1.239 1.00 84.25 99 LEU A CA 1
ATOM 818 C C . LEU A 1 99 ? 3.965 -22.760 -1.748 1.00 84.25 99 LEU A C 1
ATOM 820 O O . LEU A 1 99 ? 5.093 -22.953 -1.293 1.00 84.25 99 LEU A O 1
ATOM 824 N N . THR A 1 100 ? 3.724 -21.797 -2.635 1.00 76.25 100 THR A N 1
ATOM 825 C CA . THR A 1 100 ? 4.754 -20.847 -3.070 1.00 76.25 100 THR A CA 1
ATOM 826 C C . THR A 1 100 ? 4.357 -19.405 -2.758 1.00 76.25 100 THR A C 1
ATOM 828 O O . THR A 1 100 ? 3.194 -19.015 -2.837 1.00 76.25 100 THR A O 1
ATOM 831 N N . LYS A 1 101 ? 5.346 -18.568 -2.415 1.00 68.56 101 LYS A N 1
ATOM 832 C CA . LYS A 1 101 ? 5.131 -17.137 -2.124 1.00 68.56 101 LYS A CA 1
ATOM 833 C C . LYS A 1 101 ? 4.612 -16.357 -3.344 1.00 68.56 101 LYS A C 1
ATOM 835 O O . LYS A 1 101 ? 4.014 -15.296 -3.185 1.00 68.56 101 LYS A O 1
ATOM 840 N N . ASP A 1 102 ? 4.831 -16.884 -4.547 1.00 66.62 102 ASP A N 1
ATOM 841 C CA . ASP A 1 102 ? 4.414 -16.266 -5.806 1.00 66.62 102 ASP A CA 1
ATOM 842 C C . ASP A 1 102 ? 2.987 -16.666 -6.239 1.00 66.62 102 ASP A C 1
ATOM 844 O O . ASP A 1 102 ? 2.407 -15.995 -7.092 1.00 66.62 102 ASP A O 1
ATOM 848 N N . GLU A 1 103 ? 2.362 -17.666 -5.604 1.00 58.66 103 GLU A N 1
ATOM 849 C CA . GLU A 1 103 ? 0.942 -18.036 -5.777 1.00 58.66 103 GLU A CA 1
ATOM 850 C C . GLU A 1 103 ? -0.009 -17.099 -5.007 1.00 58.66 103 GLU A C 1
ATOM 852 O O . GLU A 1 103 ? -1.008 -17.514 -4.421 1.00 58.66 103 GLU A O 1
ATOM 857 N N . THR A 1 104 ? 0.284 -15.799 -4.995 1.00 54.38 104 THR A N 1
ATOM 858 C CA . THR A 1 104 ? -0.685 -14.812 -4.502 1.00 54.38 104 THR A CA 1
ATOM 859 C C . THR A 1 104 ? -1.656 -14.472 -5.628 1.00 54.38 104 THR A C 1
ATOM 861 O O . THR A 1 104 ? -1.242 -14.238 -6.761 1.00 54.38 104 THR A O 1
ATOM 864 N N . THR A 1 105 ? -2.954 -14.524 -5.323 1.00 48.78 105 THR A N 1
ATOM 865 C CA . THR A 1 105 ? -4.072 -14.414 -6.271 1.00 48.78 105 THR A CA 1
ATOM 866 C C . THR A 1 105 ? -3.907 -13.249 -7.257 1.00 48.78 105 THR A C 1
ATOM 868 O O . THR A 1 105 ? -3.477 -12.164 -6.856 1.00 48.78 105 THR A O 1
ATOM 871 N N . GLN A 1 106 ? -4.243 -13.523 -8.527 1.00 34.38 106 GLN A N 1
ATOM 872 C CA . GLN A 1 106 ? -4.235 -12.597 -9.673 1.00 34.38 106 GLN A CA 1
ATOM 873 C C . GLN A 1 106 ? -5.056 -11.328 -9.437 1.00 34.38 106 GLN A C 1
ATOM 875 O O . GLN A 1 106 ? -6.130 -11.437 -8.801 1.00 34.38 106 GLN A O 1
#

Organism: Rhizophagus irregularis (strain DAOM 197198w) (NCBI:txid1432141)

pLDDT: mean 84.5, std 12.37, range [34.38, 93.75]

Secondary structure (DSSP, 8-state):
--HHHHHTTT---PPPPPPHHHHHHHHT--SHHHHHHHHHH-HHHHHHHHHHHHHHHHHHHHHHHT-EETTEEPP--PPPPHHHHHHHHHHHHHH-TT--TT----

Sequence (106 aa):
MSMINYGLQDVAIEREKMPEEFEDEFEALRTLKDIREKAKDNLCLKVELEKCIVTVQKLLRERTEHLVWKNEVFETENPASDLEINEMFENILRIDSTLTKDETTQ

Mean predicted aligned error: 7.48 Å

Foldseek 3Di:
DDPVCVVCVPDDDDFADFPPVLNVVVVVQDDPVSLVVVCVVDVVNVVRVVVRCVVVVVVVQVVQQPDADPNHGDDDDDDDDPVRVVVVVVVVCVVPVVDDPVPDPD